Protein AF-A0A944V3N7-F1 (afdb_monomer_lite)

Structure (mmCIF, N/CA/C/O backbone):
data_AF-A0A944V3N7-F1
#
_entry.id   AF-A0A944V3N7-F1
#
loop_
_atom_site.group_PDB
_atom_site.id
_atom_site.type_symbol
_atom_site.label_atom_id
_atom_site.label_alt_id
_atom_site.label_comp_id
_atom_site.label_asym_id
_atom_site.label_entity_id
_atom_site.label_seq_id
_atom_site.pdbx_PDB_ins_code
_atom_site.Cartn_x
_atom_site.Cartn_y
_atom_site.Cartn_z
_atom_site.occupancy
_atom_site.B_iso_or_equiv
_atom_site.auth_seq_id
_atom_site.auth_comp_id
_atom_site.auth_asym_id
_atom_site.auth_atom_id
_atom_site.pdbx_PDB_model_num
ATOM 1 N N . PHE A 1 1 ? 10.587 0.264 -8.934 1.00 67.81 1 PHE A N 1
ATOM 2 C CA . PHE A 1 1 ? 11.386 0.062 -7.698 1.00 67.81 1 PHE A CA 1
ATOM 3 C C . PHE A 1 1 ? 12.791 -0.340 -8.112 1.00 67.81 1 PHE A C 1
ATOM 5 O O . PHE A 1 1 ? 12.927 -1.334 -8.806 1.00 67.81 1 PHE A O 1
ATOM 12 N N . CYS A 1 2 ? 13.815 0.425 -7.726 1.00 73.00 2 CYS A N 1
ATOM 13 C CA . CYS A 1 2 ? 15.200 0.181 -8.159 1.00 73.00 2 CYS A CA 1
ATOM 14 C C . CYS A 1 2 ? 16.046 -0.580 -7.118 1.00 73.00 2 CYS A C 1
ATOM 16 O O . CYS A 1 2 ? 17.272 -0.568 -7.201 1.00 73.00 2 CYS A O 1
ATOM 18 N N . GLY A 1 3 ? 15.416 -1.176 -6.099 1.00 82.25 3 GLY A N 1
ATOM 19 C CA . GLY A 1 3 ? 16.104 -1.967 -5.079 1.00 82.25 3 GLY A CA 1
ATOM 20 C C . GLY A 1 3 ? 16.226 -3.446 -5.454 1.00 82.25 3 GLY A C 1
ATOM 21 O O . GLY A 1 3 ? 15.612 -3.918 -6.407 1.00 82.25 3 GLY A O 1
ATOM 22 N N . ASN A 1 4 ? 17.022 -4.190 -4.690 1.00 91.56 4 ASN A N 1
ATOM 23 C CA . ASN A 1 4 ? 17.150 -5.641 -4.837 1.00 91.56 4 ASN A CA 1
ATOM 24 C C . ASN A 1 4 ? 16.060 -6.404 -4.061 1.00 91.56 4 ASN A C 1
ATOM 26 O O . ASN A 1 4 ? 15.349 -5.830 -3.235 1.00 91.56 4 ASN A O 1
ATOM 30 N N . LYS A 1 5 ? 15.985 -7.726 -4.269 1.00 91.56 5 LYS A N 1
ATOM 31 C CA . LYS A 1 5 ? 14.976 -8.584 -3.629 1.00 91.56 5 LYS A CA 1
ATOM 32 C C . LYS A 1 5 ? 14.981 -8.498 -2.098 1.00 91.56 5 LYS A C 1
ATOM 34 O O . LYS A 1 5 ? 13.930 -8.411 -1.482 1.00 91.56 5 LYS A O 1
ATOM 39 N N . LYS A 1 6 ? 16.159 -8.415 -1.472 1.00 95.62 6 LYS A N 1
ATOM 40 C CA . LYS A 1 6 ? 16.264 -8.252 -0.014 1.00 95.62 6 LYS A CA 1
ATOM 41 C C . LYS A 1 6 ? 15.686 -6.913 0.459 1.00 95.62 6 LYS A C 1
ATOM 43 O O . LYS A 1 6 ? 15.085 -6.850 1.525 1.00 95.62 6 LYS A O 1
ATOM 48 N N . GLN A 1 7 ? 15.882 -5.836 -0.300 1.00 94.00 7 GLN A N 1
ATOM 49 C CA . GLN A 1 7 ? 15.298 -4.531 0.022 1.00 94.00 7 GLN A CA 1
ATOM 50 C C . GLN A 1 7 ? 13.778 -4.540 -0.145 1.00 94.00 7 GLN A C 1
ATOM 52 O O . GLN A 1 7 ? 13.088 -3.949 0.678 1.00 94.00 7 GLN A O 1
ATOM 57 N N . GLU A 1 8 ? 13.275 -5.217 -1.176 1.00 92.69 8 GLU A N 1
ATOM 58 C CA . GLU A 1 8 ? 11.841 -5.425 -1.388 1.00 92.69 8 GLU A CA 1
ATOM 59 C C . GLU A 1 8 ? 11.214 -6.184 -0.212 1.00 92.69 8 GLU A C 1
ATOM 61 O O . GLU A 1 8 ? 10.268 -5.690 0.396 1.00 92.69 8 GLU A O 1
ATOM 66 N N . ASP A 1 9 ? 11.791 -7.325 0.172 1.00 95.38 9 ASP A N 1
ATOM 67 C CA . ASP A 1 9 ? 11.277 -8.153 1.269 1.00 95.38 9 ASP A CA 1
ATOM 68 C C . ASP A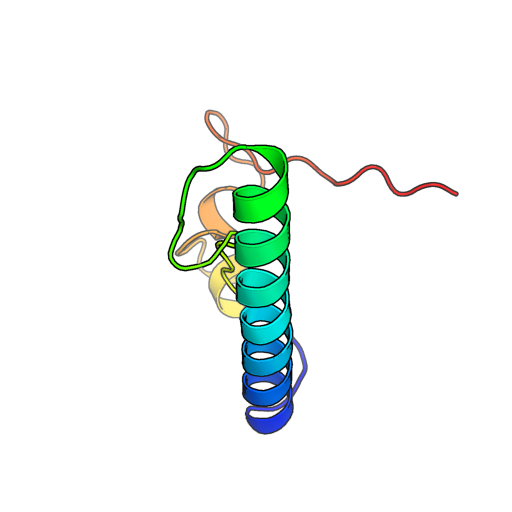 1 9 ? 11.312 -7.398 2.607 1.00 95.38 9 ASP A C 1
ATOM 70 O O . ASP A 1 9 ? 10.341 -7.411 3.362 1.00 95.38 9 ASP A O 1
ATOM 74 N N . ASN A 1 10 ? 12.399 -6.667 2.879 1.00 96.94 10 ASN A N 1
ATOM 75 C CA . ASN A 1 10 ? 12.505 -5.831 4.075 1.00 96.94 10 ASN A CA 1
ATOM 76 C C . ASN A 1 10 ? 11.458 -4.708 4.096 1.00 96.94 10 ASN A C 1
ATOM 78 O O . ASN A 1 10 ? 10.903 -4.409 5.152 1.00 96.94 10 ASN A O 1
ATOM 82 N N . LEU A 1 11 ? 11.201 -4.070 2.949 1.00 94.94 11 LE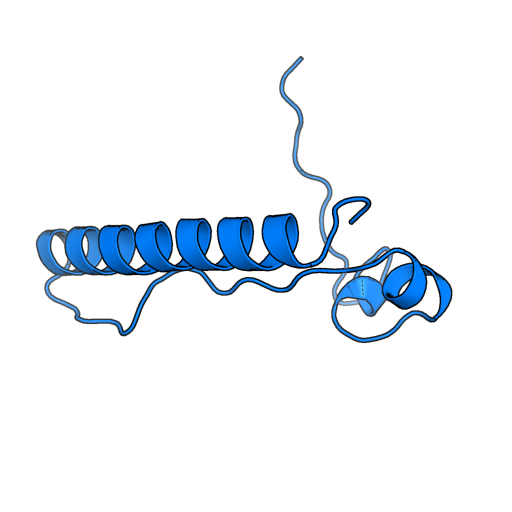U A N 1
ATOM 83 C CA . LEU A 1 11 ? 10.193 -3.018 2.833 1.00 94.94 11 LEU A CA 1
ATOM 84 C C . LEU A 1 11 ? 8.790 -3.580 3.073 1.00 94.94 11 LEU A C 1
ATOM 86 O O . LEU A 1 11 ? 8.030 -2.998 3.844 1.00 94.94 11 LEU A O 1
ATOM 90 N N . LEU A 1 12 ? 8.460 -4.710 2.446 1.00 95.44 12 LEU A N 1
ATOM 91 C CA . LEU A 1 12 ? 7.169 -5.374 2.627 1.00 95.44 12 LEU A CA 1
ATOM 92 C C . LEU A 1 12 ? 6.963 -5.801 4.081 1.00 95.44 12 LEU A C 1
ATOM 94 O O . LEU A 1 12 ? 5.901 -5.546 4.640 1.00 95.44 12 LEU A O 1
ATOM 98 N N . MET A 1 13 ? 7.993 -6.357 4.723 1.00 97.50 13 MET A N 1
ATOM 99 C CA . MET A 1 13 ? 7.932 -6.738 6.136 1.00 97.50 13 MET A CA 1
ATOM 100 C C . MET A 1 13 ? 7.733 -5.527 7.054 1.00 97.50 13 MET A C 1
ATOM 102 O O . MET A 1 13 ? 6.963 -5.581 8.011 1.00 97.50 13 MET A O 1
ATOM 106 N N . TRP A 1 14 ? 8.404 -4.413 6.757 1.00 97.62 14 TRP A N 1
ATOM 107 C CA . TRP A 1 14 ? 8.221 -3.170 7.502 1.00 97.62 14 TRP A CA 1
ATOM 108 C C . TRP A 1 14 ? 6.796 -2.620 7.343 1.00 97.62 14 TRP A C 1
ATOM 110 O O . TRP A 1 14 ? 6.176 -2.245 8.338 1.00 97.62 14 TRP A O 1
ATOM 120 N N . LEU A 1 15 ? 6.253 -2.612 6.121 1.00 97.75 15 LEU A N 1
ATOM 121 C CA . LEU A 1 15 ? 4.885 -2.159 5.845 1.00 97.75 15 LEU A CA 1
ATOM 122 C C . LEU A 1 15 ? 3.827 -3.062 6.488 1.00 97.75 15 LEU A C 1
ATOM 124 O O . LEU A 1 15 ? 2.851 -2.542 7.025 1.00 97.75 15 LEU A O 1
ATOM 128 N N . ASP A 1 16 ? 4.030 -4.380 6.490 1.00 97.50 16 ASP A N 1
ATOM 129 C CA . ASP A 1 16 ? 3.149 -5.317 7.194 1.00 97.50 16 ASP A CA 1
ATOM 130 C C . ASP A 1 16 ? 3.148 -5.044 8.705 1.00 97.50 16 ASP A C 1
ATOM 132 O O . ASP A 1 16 ? 2.087 -4.864 9.302 1.00 97.50 16 ASP A O 1
ATOM 136 N N . GLY A 1 17 ? 4.326 -4.857 9.311 1.00 97.75 17 GLY A N 1
ATOM 137 C CA . GLY A 1 17 ? 4.431 -4.467 10.721 1.00 97.75 17 GLY A CA 1
ATOM 138 C C . GLY A 1 17 ? 3.650 -3.187 11.050 1.00 97.75 17 GLY A C 1
ATOM 139 O O . GLY A 1 17 ? 2.937 -3.131 12.056 1.00 97.75 17 GLY A O 1
ATOM 140 N N . TRP A 1 18 ? 3.711 -2.175 10.177 1.00 98.06 18 TRP A N 1
ATOM 141 C CA . TRP A 1 18 ? 2.888 -0.968 10.314 1.00 98.06 18 TRP A CA 1
ATOM 142 C C . TRP A 1 18 ? 1.397 -1.228 10.117 1.00 98.06 18 TRP A C 1
ATOM 144 O O . TRP A 1 18 ? 0.589 -0.660 10.852 1.00 98.06 18 TRP A O 1
ATOM 154 N N . SER A 1 19 ? 1.025 -2.081 9.163 1.00 98.06 19 SER A N 1
ATOM 155 C CA . SER A 1 19 ? -0.363 -2.480 8.918 1.00 98.06 19 SER A CA 1
ATOM 156 C C . SER A 1 19 ? -0.994 -3.085 10.173 1.00 98.06 19 SER A C 1
ATOM 158 O O . SER A 1 19 ? -2.079 -2.665 10.581 1.00 98.06 19 SER A O 1
ATOM 160 N N . GLN A 1 20 ? -0.274 -3.991 10.842 1.00 98.06 20 GLN A N 1
ATOM 161 C CA . GLN A 1 20 ? -0.718 -4.617 12.090 1.00 98.06 20 GLN A CA 1
ATOM 162 C C . GLN A 1 20 ? -0.800 -3.609 13.244 1.00 98.06 20 GLN A C 1
ATOM 164 O O . GLN A 1 20 ? -1.797 -3.563 13.967 1.00 98.06 20 GLN A O 1
ATOM 169 N N . ALA A 1 21 ? 0.213 -2.748 13.398 1.00 97.94 21 ALA A N 1
ATOM 170 C CA . ALA A 1 21 ? 0.203 -1.713 14.432 1.00 97.94 21 ALA A CA 1
ATOM 171 C C . ALA A 1 21 ? -0.985 -0.747 14.268 1.00 97.94 21 ALA A C 1
ATOM 173 O O . ALA A 1 21 ? -1.648 -0.391 15.244 1.00 97.94 21 ALA A O 1
ATOM 174 N N . LEU A 1 22 ? -1.289 -0.346 13.030 1.00 97.88 22 LEU A N 1
ATOM 175 C CA . LEU A 1 22 ? -2.431 0.512 12.719 1.00 97.88 22 LEU A CA 1
ATOM 176 C C . LEU A 1 22 ? -3.770 -0.186 12.967 1.00 97.88 22 LEU A C 1
ATOM 178 O O . LEU A 1 22 ? -4.690 0.462 13.469 1.00 97.88 22 LEU A O 1
ATOM 182 N N . ALA A 1 23 ? -3.882 -1.481 12.663 1.00 97.94 23 ALA A N 1
ATOM 183 C CA . ALA A 1 23 ? -5.079 -2.265 12.959 1.00 97.94 23 ALA A CA 1
ATOM 184 C C . ALA A 1 23 ? -5.361 -2.325 14.468 1.00 97.94 23 ALA A C 1
ATOM 186 O O . ALA A 1 23 ? -6.495 -2.100 14.894 1.00 97.94 23 ALA A O 1
ATOM 187 N N . GLU A 1 24 ? -4.329 -2.524 15.292 1.00 97.88 24 GLU A N 1
ATOM 188 C CA . GLU A 1 24 ? -4.480 -2.532 16.750 1.00 97.88 24 GLU A CA 1
ATOM 189 C C . GLU A 1 24 ? -4.881 -1.148 17.291 1.00 97.88 24 GLU A C 1
ATOM 191 O O . GLU A 1 24 ? -5.815 -1.032 18.086 1.00 97.88 24 GLU A O 1
ATOM 196 N N . ILE A 1 25 ? -4.263 -0.069 16.796 1.00 97.62 25 ILE A N 1
ATOM 197 C CA . ILE A 1 25 ? -4.671 1.302 17.152 1.00 97.62 25 ILE A CA 1
ATOM 198 C C . ILE A 1 25 ? -6.128 1.565 16.735 1.00 97.62 25 ILE A C 1
ATOM 200 O O . ILE A 1 25 ? -6.887 2.188 17.483 1.00 97.62 25 ILE A O 1
ATOM 204 N N . ASN A 1 26 ? -6.536 1.104 15.550 1.00 97.75 26 ASN A N 1
ATOM 205 C CA . ASN A 1 26 ? -7.909 1.238 15.069 1.00 97.75 26 ASN A CA 1
ATOM 206 C C . ASN A 1 26 ? -8.897 0.493 15.975 1.00 97.75 26 ASN A C 1
ATOM 208 O O . ASN A 1 26 ? -9.924 1.059 16.363 1.00 97.75 26 ASN A O 1
ATOM 212 N N . LYS A 1 27 ? -8.563 -0.737 16.371 1.00 98.06 27 LYS A N 1
ATOM 213 C CA . LYS A 1 27 ? -9.357 -1.538 17.305 1.00 98.06 27 LYS A CA 1
ATOM 214 C C . LYS A 1 27 ? -9.513 -0.844 18.652 1.00 98.06 27 LYS A C 1
ATOM 216 O O . LYS A 1 27 ? -10.627 -0.766 19.160 1.00 98.06 27 LYS A O 1
ATOM 221 N N . GLN A 1 28 ? -8.444 -0.268 19.201 1.00 97.88 28 GLN A N 1
ATOM 222 C CA . GLN A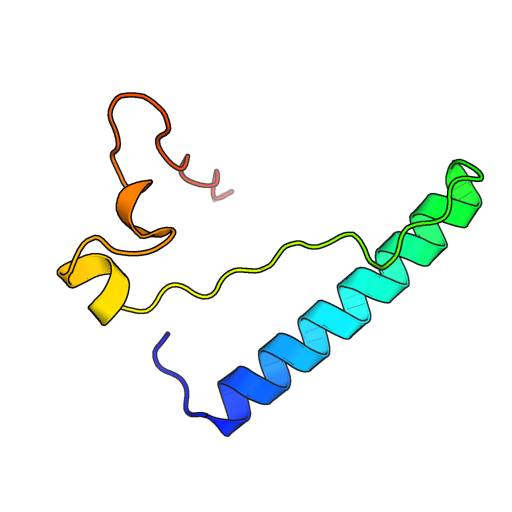 1 28 ? -8.512 0.478 20.465 1.00 97.88 28 GLN A CA 1
ATOM 223 C C . GLN A 1 28 ? -9.417 1.712 20.377 1.00 97.88 28 GLN A C 1
ATOM 225 O O . GLN A 1 28 ? -10.107 2.040 21.339 1.00 97.88 28 GLN A O 1
ATOM 230 N N . LYS A 1 29 ? -9.440 2.394 19.228 1.00 97.88 29 LYS A N 1
ATOM 231 C CA . LYS A 1 29 ? -10.251 3.605 19.032 1.00 97.88 29 LYS A CA 1
ATOM 232 C C . LYS A 1 29 ? -11.716 3.324 18.715 1.00 97.88 29 LYS A C 1
ATOM 234 O O . LYS A 1 29 ? -12.570 4.132 19.065 1.00 97.88 29 LYS A O 1
ATOM 239 N N . THR A 1 30 ? -11.999 2.235 18.005 1.00 97.56 30 THR A N 1
ATOM 240 C CA . THR A 1 30 ? -13.321 1.996 17.399 1.00 97.56 30 THR A CA 1
ATOM 241 C C . THR A 1 30 ? -14.020 0.742 17.918 1.00 97.56 30 THR A C 1
ATOM 243 O O . THR A 1 30 ? -15.228 0.610 17.748 1.00 97.56 30 THR A O 1
ATOM 246 N N . GLY A 1 31 ? -13.281 -0.178 18.540 1.00 97.31 31 GLY A N 1
ATOM 247 C CA . GLY A 1 31 ? -13.759 -1.497 18.956 1.00 97.31 31 GLY A CA 1
ATOM 248 C C . GLY A 1 31 ? -13.785 -2.549 17.841 1.00 97.31 31 GLY A C 1
ATOM 249 O O . GLY A 1 31 ? -14.021 -3.719 18.137 1.00 97.31 31 GLY A O 1
ATOM 250 N N . TYR A 1 32 ? -13.524 -2.178 16.581 1.00 96.31 32 TYR A N 1
ATOM 251 C CA . TYR A 1 32 ? -13.556 -3.106 15.447 1.00 96.31 32 TYR A CA 1
ATOM 252 C C . TYR A 1 32 ? -12.178 -3.707 15.156 1.00 96.31 32 TYR A C 1
ATOM 254 O O . TYR A 1 32 ? -11.194 -2.986 14.996 1.00 96.31 32 TYR A O 1
ATOM 262 N N . SER A 1 33 ? -12.123 -5.034 15.046 1.00 94.94 33 SER A N 1
ATOM 263 C CA . SER A 1 33 ? -10.913 -5.771 14.662 1.00 94.94 33 SER A CA 1
ATOM 264 C C . SER A 1 33 ? -10.797 -5.882 13.141 1.00 94.94 33 SER A C 1
ATOM 266 O O . SER A 1 33 ? -11.797 -6.120 12.463 1.00 94.94 33 SER A O 1
ATOM 268 N N . THR A 1 34 ? -9.576 -5.757 12.622 1.00 95.38 34 THR A N 1
ATOM 269 C CA . THR A 1 34 ? -9.232 -5.960 11.207 1.00 95.38 34 THR A CA 1
ATOM 270 C C . THR A 1 34 ? -7.893 -6.692 11.100 1.00 95.38 34 THR A C 1
ATOM 272 O O . THR A 1 34 ? -7.034 -6.525 11.967 1.00 95.38 34 THR A O 1
ATOM 275 N N . ASP A 1 35 ? -7.695 -7.476 10.039 1.00 93.00 35 ASP A N 1
ATOM 276 C CA . ASP A 1 35 ? -6.463 -8.249 9.802 1.00 93.00 35 ASP A CA 1
ATOM 277 C C . ASP A 1 35 ? -5.389 -7.395 9.097 1.00 93.00 35 ASP A C 1
ATOM 279 O O . ASP A 1 35 ? -4.907 -7.721 8.013 1.00 93.00 35 ASP A O 1
ATOM 283 N N . GLY A 1 36 ? -5.050 -6.251 9.695 1.00 93.88 36 GLY A N 1
ATOM 284 C CA . GLY A 1 36 ? -4.248 -5.197 9.067 1.00 93.88 36 GLY A CA 1
ATOM 285 C C . GLY A 1 36 ? -5.104 -4.032 8.560 1.00 93.88 36 GLY A C 1
ATOM 286 O O . GLY A 1 36 ? -6.338 -4.066 8.607 1.00 93.88 36 GLY A O 1
ATOM 287 N N . LEU A 1 37 ? -4.443 -2.956 8.137 1.00 95.31 37 LEU A N 1
ATOM 288 C CA . LEU A 1 37 ? -5.109 -1.733 7.669 1.00 95.31 37 LEU A CA 1
ATOM 289 C C . LEU A 1 37 ? -4.520 -1.161 6.374 1.00 95.31 37 LEU A C 1
ATOM 291 O O . LEU A 1 37 ? -5.175 -0.368 5.701 1.00 95.31 37 LEU A O 1
ATOM 295 N N . LEU A 1 38 ? -3.293 -1.540 6.022 1.00 96.19 38 LEU A N 1
ATOM 296 C CA . LEU A 1 38 ? -2.645 -1.116 4.787 1.00 96.19 38 LEU A CA 1
ATOM 297 C C . LEU A 1 38 ? -2.832 -2.184 3.707 1.00 96.19 38 LEU A C 1
ATOM 299 O O . LEU A 1 38 ? -2.479 -3.341 3.919 1.00 96.19 38 LEU A O 1
ATOM 303 N N . ASP A 1 39 ? -3.324 -1.762 2.543 1.00 92.44 39 ASP A N 1
ATOM 304 C CA . ASP A 1 39 ? -3.309 -2.539 1.301 1.00 92.44 39 ASP A CA 1
ATOM 305 C C . ASP A 1 39 ? -2.210 -1.977 0.388 1.00 92.44 39 ASP A C 1
ATOM 307 O O . ASP A 1 39 ? -2.285 -0.832 -0.067 1.00 92.44 39 ASP A O 1
ATOM 311 N N . VAL A 1 40 ? -1.137 -2.746 0.195 1.00 91.81 40 VAL A N 1
ATOM 312 C CA . VAL A 1 40 ? 0.101 -2.284 -0.448 1.00 91.81 40 VAL A CA 1
ATOM 313 C C . VAL A 1 40 ? 0.344 -3.064 -1.729 1.00 91.81 40 VAL A C 1
ATOM 315 O O . VAL A 1 40 ? 0.498 -4.281 -1.706 1.00 91.81 40 VAL A O 1
ATOM 318 N N . HIS A 1 41 ? 0.507 -2.333 -2.833 1.00 89.69 41 HIS A N 1
ATOM 319 C CA . HIS A 1 41 ? 0.872 -2.889 -4.134 1.00 89.69 41 HIS A CA 1
ATOM 320 C C . HIS A 1 41 ? 2.119 -2.192 -4.658 1.00 89.69 41 HIS A C 1
ATOM 322 O O . HIS A 1 41 ? 2.120 -0.979 -4.880 1.00 89.69 41 HIS A O 1
ATOM 328 N N . LEU A 1 42 ? 3.196 -2.953 -4.849 1.00 88.31 42 LEU A N 1
ATOM 329 C CA . LEU A 1 42 ? 4.410 -2.438 -5.471 1.00 88.31 42 LEU A CA 1
ATOM 330 C C . LEU A 1 42 ? 4.227 -2.409 -6.987 1.00 88.31 42 LEU A C 1
ATOM 332 O O . LEU A 1 42 ? 3.858 -3.409 -7.594 1.00 88.31 42 LEU A O 1
ATOM 336 N N . VAL A 1 43 ? 4.506 -1.255 -7.587 1.00 88.56 43 VAL A N 1
ATOM 337 C CA . VAL A 1 43 ? 4.467 -1.060 -9.037 1.00 88.56 43 VAL A CA 1
ATOM 338 C C . VAL A 1 43 ? 5.896 -0.879 -9.540 1.00 88.56 43 VAL A C 1
ATOM 340 O O . VAL A 1 43 ? 6.634 0.002 -9.077 1.00 88.56 43 VAL A O 1
ATOM 343 N N . THR A 1 44 ? 6.311 -1.743 -10.461 1.00 87.81 44 THR A N 1
ATOM 344 C CA . THR A 1 44 ? 7.637 -1.709 -11.083 1.00 87.81 44 THR A CA 1
ATOM 345 C C . THR A 1 44 ? 7.639 -0.874 -12.360 1.00 87.81 44 THR A C 1
ATOM 347 O O . THR A 1 44 ? 6.596 -0.545 -12.924 1.00 87.81 44 THR A O 1
ATOM 350 N N . ASP A 1 45 ? 8.832 -0.544 -12.853 1.00 88.56 45 ASP A N 1
ATOM 351 C CA . ASP A 1 45 ? 8.966 0.182 -14.119 1.00 88.56 45 ASP A CA 1
ATOM 352 C C . ASP A 1 45 ? 8.473 -0.668 -15.303 1.00 88.56 45 ASP A C 1
ATOM 354 O O . ASP A 1 45 ? 7.958 -0.134 -16.286 1.00 88.56 45 ASP A O 1
ATOM 358 N N . GLU A 1 46 ? 8.573 -1.997 -15.193 1.00 88.12 46 GLU A N 1
ATOM 359 C CA . GLU A 1 46 ? 8.014 -2.934 -16.164 1.00 88.12 46 GLU A CA 1
ATOM 360 C C . GLU A 1 46 ? 6.480 -2.921 -16.144 1.00 88.12 46 GLU A C 1
ATOM 362 O O . GLU A 1 46 ? 5.863 -2.844 -17.209 1.00 88.12 46 GLU A O 1
ATOM 367 N N . ASP A 1 47 ? 5.857 -2.888 -14.961 1.00 89.56 47 ASP A N 1
ATOM 368 C CA . ASP A 1 47 ? 4.398 -2.762 -14.835 1.00 89.56 47 ASP A CA 1
ATOM 369 C C . ASP A 1 47 ? 3.892 -1.462 -15.470 1.00 89.56 47 ASP A C 1
ATOM 371 O O . ASP A 1 47 ? 2.882 -1.469 -16.179 1.00 89.56 47 ASP A O 1
ATOM 375 N N . ILE A 1 48 ? 4.623 -0.356 -15.266 1.00 89.56 48 ILE A N 1
ATOM 376 C CA . ILE A 1 48 ? 4.335 0.957 -15.868 1.00 89.56 48 ILE A CA 1
ATOM 377 C C . ILE A 1 48 ? 4.462 0.895 -17.386 1.00 89.56 48 ILE A C 1
ATOM 379 O O . ILE A 1 48 ? 3.549 1.320 -18.099 1.00 89.56 48 ILE A O 1
ATOM 383 N N . LYS A 1 49 ? 5.568 0.340 -17.892 1.00 90.94 49 LYS A N 1
ATOM 384 C CA . LYS A 1 49 ? 5.815 0.205 -19.332 1.00 90.94 49 LYS A CA 1
ATOM 385 C C . LYS A 1 49 ? 4.739 -0.642 -20.011 1.00 90.94 49 LYS A C 1
ATOM 387 O O . LYS A 1 49 ? 4.256 -0.272 -21.080 1.00 90.94 49 LYS A O 1
ATOM 392 N N . ASN A 1 50 ? 4.356 -1.750 -19.382 1.00 91.31 50 ASN A N 1
ATOM 393 C CA . ASN A 1 50 ? 3.399 -2.706 -19.931 1.00 91.31 50 ASN A CA 1
ATOM 394 C C . ASN A 1 50 ? 1.938 -2.331 -19.633 1.00 91.31 50 ASN A C 1
ATOM 396 O O . ASN A 1 50 ? 1.037 -2.970 -20.171 1.00 91.31 50 ASN A O 1
ATOM 400 N N . LYS A 1 51 ? 1.692 -1.299 -18.809 1.00 88.06 51 LYS A N 1
ATOM 401 C CA . LYS A 1 51 ? 0.361 -0.894 -18.325 1.00 88.06 51 LYS A CA 1
ATOM 402 C C . LYS A 1 51 ? -0.408 -2.080 -17.748 1.00 88.06 51 LYS A C 1
ATOM 404 O O . LYS A 1 51 ? -1.496 -2.416 -18.208 1.00 88.06 51 LYS A O 1
ATOM 409 N N . THR A 1 52 ? 0.176 -2.731 -16.752 1.00 87.50 52 THR A N 1
ATOM 410 C CA . THR A 1 52 ? -0.438 -3.887 -16.084 1.00 87.50 52 THR A CA 1
ATOM 411 C C . THR A 1 52 ? -0.670 -3.608 -14.602 1.00 87.50 52 THR A C 1
ATOM 413 O O . T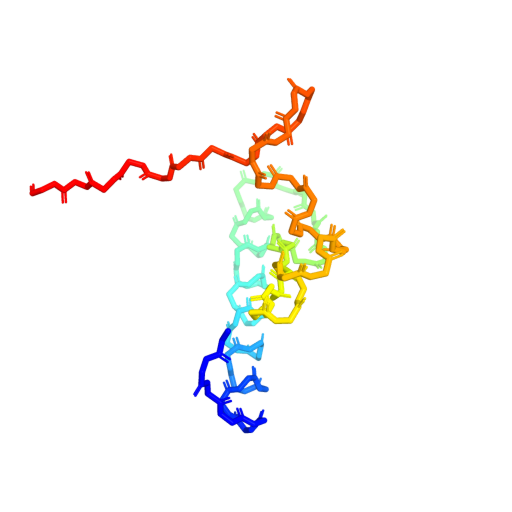HR A 1 52 ? -0.187 -2.609 -14.065 1.00 87.50 52 THR A O 1
ATOM 416 N N . SER A 1 53 ? -1.444 -4.471 -13.934 1.00 85.69 53 SER A N 1
ATOM 417 C CA . SER A 1 53 ? -1.723 -4.363 -12.496 1.00 85.69 53 SER A CA 1
ATOM 418 C C . SER A 1 53 ? -2.244 -2.963 -12.114 1.00 85.69 53 SER A C 1
ATOM 420 O O . SER A 1 53 ? -3.086 -2.403 -12.815 1.00 85.69 53 SER A O 1
ATOM 422 N N . PHE A 1 54 ? -1.741 -2.366 -11.032 1.00 89.69 54 PHE A N 1
ATOM 423 C CA . PHE A 1 54 ? -2.105 -1.025 -10.570 1.00 89.69 54 PHE A CA 1
ATOM 424 C C . PHE A 1 54 ? -1.558 0.108 -11.448 1.00 89.69 54 PHE A C 1
ATOM 426 O O . PHE A 1 54 ? -2.052 1.234 -11.359 1.00 89.69 54 PHE A O 1
ATOM 433 N N . ALA A 1 55 ? -0.603 -0.165 -12.344 1.00 91.12 55 ALA A N 1
ATOM 434 C CA . ALA A 1 55 ? -0.062 0.856 -13.237 1.00 91.12 55 ALA A CA 1
ATOM 435 C C . ALA A 1 55 ? -1.088 1.352 -14.268 1.00 91.12 55 ALA A C 1
ATOM 437 O O . ALA A 1 55 ? -0.982 2.485 -14.734 1.00 91.12 55 ALA A O 1
ATOM 438 N N . VAL A 1 56 ? -2.125 0.557 -14.577 1.00 91.75 56 VAL A N 1
ATOM 439 C CA . VAL A 1 56 ? -3.235 0.975 -15.461 1.00 91.75 56 VAL A CA 1
ATOM 440 C C . VAL A 1 56 ? -3.955 2.218 -14.954 1.00 91.75 56 VAL A C 1
ATOM 442 O O . VAL A 1 56 ? -4.550 2.943 -15.746 1.00 91.75 56 VAL A O 1
ATOM 445 N N . LYS A 1 57 ? -3.897 2.474 -13.641 1.00 91.25 57 LYS A N 1
ATOM 446 C CA . LYS A 1 57 ? -4.528 3.636 -13.017 1.00 91.25 57 LYS A CA 1
ATOM 447 C C . LYS A 1 57 ? -3.755 4.929 -13.273 1.00 91.25 57 LYS A C 1
ATOM 449 O O . LYS A 1 57 ? -4.293 6.010 -13.053 1.00 91.25 57 LYS A O 1
ATOM 454 N N . ILE A 1 58 ? -2.510 4.875 -13.741 1.00 89.25 58 ILE A N 1
ATOM 455 C CA . ILE A 1 58 ? -1.719 6.082 -14.006 1.00 89.25 58 ILE A CA 1
ATOM 456 C C . ILE A 1 58 ? -2.264 6.763 -15.271 1.00 89.25 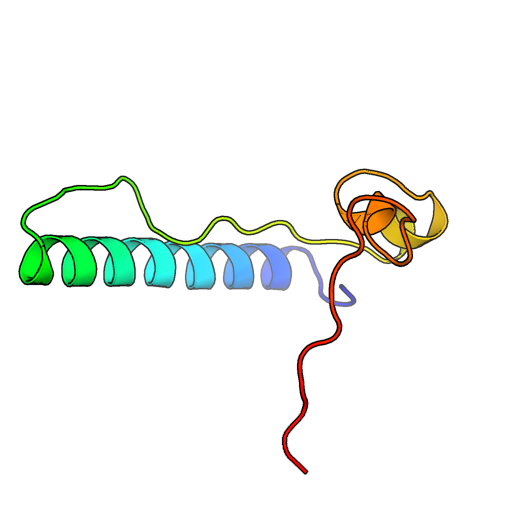58 ILE A C 1
ATOM 458 O O . ILE A 1 58 ? -2.075 6.281 -16.386 1.00 89.25 58 ILE A O 1
ATOM 462 N N . GLY A 1 59 ? -2.961 7.891 -15.094 1.00 84.75 59 GLY A N 1
ATOM 463 C CA . GLY A 1 59 ? -3.558 8.659 -16.196 1.00 84.75 59 GLY A CA 1
ATOM 464 C C . GLY A 1 59 ? -4.840 8.057 -16.790 1.00 84.75 59 GLY A C 1
ATOM 465 O O . GLY A 1 59 ? -5.223 8.428 -17.899 1.00 84.75 59 GLY A O 1
ATOM 466 N N . ALA A 1 60 ? -5.502 7.133 -16.085 1.00 90.12 60 ALA A N 1
ATOM 467 C CA . ALA A 1 60 ? -6.770 6.550 -16.526 1.00 90.12 60 ALA A CA 1
ATOM 468 C C . ALA A 1 60 ? -7.912 7.583 -16.579 1.00 90.12 60 ALA A C 1
ATOM 470 O O . ALA A 1 60 ? -8.002 8.476 -15.742 1.00 90.12 60 ALA A O 1
ATOM 471 N N . ILE A 1 61 ? -8.838 7.423 -17.531 1.00 90.12 61 ILE A N 1
ATOM 472 C CA . ILE A 1 61 ? -9.962 8.359 -17.721 1.00 90.12 61 ILE A CA 1
ATOM 473 C C . ILE A 1 61 ? -10.982 8.260 -16.575 1.00 90.12 61 ILE A C 1
ATOM 475 O O . ILE A 1 61 ? -11.504 9.276 -16.126 1.00 90.12 61 ILE A O 1
ATOM 479 N N . SER A 1 62 ? -11.277 7.046 -16.103 1.00 84.56 62 SER A N 1
ATOM 480 C CA . SER A 1 62 ? -12.379 6.789 -15.165 1.00 84.56 62 SER A CA 1
ATOM 481 C C . SER A 1 62 ? -11.948 6.438 -13.734 1.00 84.56 62 SER A C 1
ATOM 483 O O . SER A 1 62 ? -12.796 6.463 -12.850 1.00 84.56 62 SER A O 1
ATOM 485 N N . ASP A 1 63 ? -10.667 6.124 -13.489 1.00 86.88 63 ASP A N 1
ATOM 486 C CA . ASP A 1 63 ? -10.114 5.807 -12.154 1.00 86.88 63 ASP A CA 1
ATOM 487 C C . ASP A 1 63 ? -8.609 6.134 -12.075 1.00 86.88 63 ASP A C 1
ATOM 489 O O . ASP A 1 63 ? -7.755 5.270 -11.860 1.00 86.88 63 ASP A O 1
ATOM 493 N N . ALA A 1 64 ? -8.262 7.393 -12.358 1.00 91.12 64 ALA A N 1
ATOM 494 C CA . ALA A 1 64 ? -6.874 7.838 -12.313 1.00 91.12 64 ALA A CA 1
ATOM 495 C C . ALA A 1 64 ? -6.342 7.914 -10.876 1.00 91.12 64 ALA A C 1
ATOM 497 O O . ALA A 1 64 ? -6.928 8.577 -10.013 1.00 91.12 64 ALA A O 1
ATOM 498 N N . ALA A 1 65 ? -5.161 7.333 -10.653 1.00 90.38 65 ALA A N 1
ATOM 499 C CA . ALA A 1 65 ? -4.362 7.616 -9.469 1.00 90.38 65 ALA A CA 1
ATOM 500 C C . ALA A 1 65 ? -4.072 9.125 -9.396 1.00 90.38 65 ALA A C 1
ATOM 502 O O . ALA A 1 65 ? -3.700 9.750 -10.393 1.00 90.38 65 ALA A O 1
ATOM 503 N N . ARG A 1 66 ? -4.262 9.723 -8.215 1.00 89.81 66 ARG A N 1
ATOM 504 C CA . ARG A 1 66 ? -4.071 11.164 -8.009 1.00 89.81 66 ARG A CA 1
ATOM 505 C C . ARG A 1 66 ? -2.656 11.441 -7.506 1.00 89.81 66 ARG A C 1
ATOM 507 O O . ARG A 1 66 ? -2.216 10.748 -6.588 1.00 89.81 66 ARG A O 1
ATOM 514 N N . PRO A 1 67 ? -1.955 12.449 -8.054 1.00 86.81 67 PRO A N 1
ATOM 515 C CA . PRO A 1 67 ? -0.652 12.831 -7.534 1.00 86.81 67 PRO A CA 1
ATOM 516 C C . PRO A 1 67 ? -0.791 13.278 -6.077 1.00 86.81 67 PRO A C 1
ATOM 518 O O . PRO A 1 67 ? -1.715 14.015 -5.722 1.00 86.81 67 PRO A O 1
ATOM 521 N N . LEU A 1 68 ? 0.130 12.820 -5.232 1.00 86.38 68 LEU A N 1
ATOM 522 C CA . LEU A 1 68 ? 0.213 13.291 -3.858 1.00 86.38 68 LEU A CA 1
ATOM 523 C C . LEU A 1 68 ? 0.673 14.746 -3.865 1.00 86.38 68 LEU A C 1
ATOM 525 O O . LEU A 1 68 ? 1.608 15.111 -4.577 1.00 86.38 68 LEU A O 1
ATOM 529 N N . LYS A 1 69 ? 0.014 15.581 -3.060 1.00 90.69 69 LYS A N 1
ATOM 530 C CA . LYS A 1 69 ? 0.447 16.960 -2.865 1.00 90.69 69 LYS A CA 1
ATOM 531 C C . LYS A 1 69 ? 1.761 16.932 -2.088 1.00 90.69 69 LYS A C 1
ATOM 533 O O . LYS A 1 69 ? 1.761 16.611 -0.902 1.00 90.69 69 LYS A O 1
ATOM 538 N N . VAL A 1 70 ? 2.862 17.242 -2.761 1.00 88.06 70 VAL A N 1
ATOM 539 C CA . VAL A 1 70 ? 4.148 17.465 -2.100 1.00 88.06 70 VAL A CA 1
ATOM 540 C C . VAL A 1 70 ? 4.076 18.851 -1.461 1.00 88.06 70 VAL A C 1
ATOM 542 O O . VAL A 1 70 ? 3.607 19.796 -2.095 1.00 88.06 70 VAL A O 1
ATOM 545 N N . ILE A 1 71 ? 4.403 18.946 -0.174 1.00 78.75 71 ILE A N 1
ATOM 546 C CA . ILE A 1 71 ? 4.517 20.235 0.511 1.00 78.75 71 ILE A CA 1
ATOM 547 C C . ILE A 1 71 ? 5.949 20.706 0.256 1.00 78.75 71 ILE A C 1
ATOM 549 O O . ILE A 1 71 ? 6.874 19.975 0.609 1.00 78.75 71 ILE A O 1
ATOM 553 N N . ASP A 1 72 ? 6.094 21.857 -0.403 1.0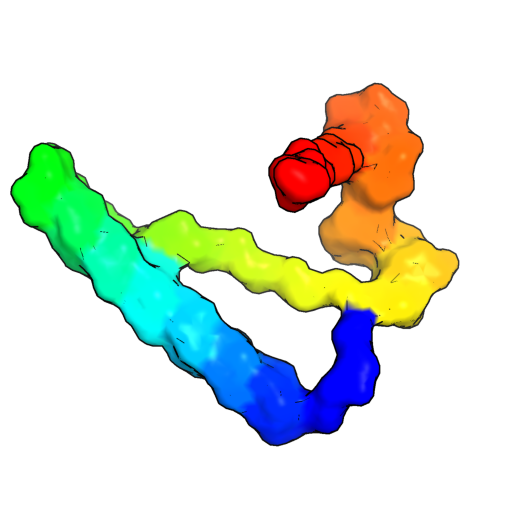0 67.31 72 ASP A N 1
ATOM 554 C CA . ASP A 1 72 ? 7.380 22.542 -0.603 1.00 67.31 72 ASP A CA 1
ATOM 555 C C . ASP A 1 72 ? 7.924 23.127 0.711 1.00 67.31 72 ASP A C 1
ATOM 557 O O . ASP A 1 72 ? 7.101 23.593 1.541 1.00 67.31 72 ASP A O 1
#

Radius of gyration: 15.7 Å; chains: 1; bounding box: 31×31×40 Å

Sequence (72 aa):
FCGNKKQEDNLLMWLDGWSQALAEINKQKTGYSTDGLLDVHLVTDEDIKNKTSFAVKIGAISDAARPLKVID

Secondary structure (DSSP, 8-state):
--S-HHHHHHHHHHHHHHHHHHHHHHHHHHS---S-S-------HHHHHHT-GGGGGTT-SSSPPPPP----

Foldseek 3Di:
DPDDPVVVVVVVVVVQVVQVVVQVVCCVVPVDHDNGDDDDDDADPVCCVVVDDCNVQPPDPPRHDDDDDDDD

pLDDT: mean 91.54, std 6.45, range [67.31, 98.06]